Protein AF-A0A328KH92-F1 (afdb_monomer_lite)

Radius of gyration: 19.93 Å; chains: 1; bounding box: 42×19×62 Å

Structure (mmCIF, N/CA/C/O backbone):
data_AF-A0A328KH92-F1
#
_entry.id   AF-A0A328KH92-F1
#
loop_
_atom_site.group_PDB
_atom_site.id
_atom_site.type_symbol
_atom_site.label_atom_id
_atom_site.label_alt_id
_atom_site.label_comp_id
_atom_site.label_asym_id
_atom_site.label_entity_id
_atom_site.label_seq_id
_atom_site.pdbx_PDB_ins_code
_atom_site.Cartn_x
_atom_site.Cartn_y
_atom_site.Cartn_z
_atom_site.occupancy
_atom_site.B_iso_or_equiv
_atom_site.auth_seq_id
_atom_site.auth_comp_id
_atom_site.auth_asym_id
_atom_site.auth_atom_id
_atom_site.pdbx_PDB_model_num
ATOM 1 N N . GLN A 1 1 ? -2.865 2.900 3.488 1.00 88.75 1 GLN A N 1
ATOM 2 C CA . GLN A 1 1 ? -3.483 2.505 2.202 1.00 88.75 1 GLN A CA 1
ATOM 3 C C . GLN A 1 1 ? -3.221 3.526 1.103 1.00 88.75 1 GLN A C 1
ATOM 5 O O . GLN A 1 1 ? -2.782 3.114 0.042 1.00 88.75 1 GLN A O 1
ATOM 10 N N . ARG A 1 2 ? -3.442 4.835 1.334 1.00 90.88 2 ARG A N 1
ATOM 11 C CA . ARG A 1 2 ? -3.129 5.879 0.334 1.00 90.88 2 ARG A CA 1
ATOM 12 C C . ARG A 1 2 ? -1.686 5.830 -0.165 1.00 90.88 2 ARG A C 1
ATOM 14 O O . ARG A 1 2 ? -1.476 5.975 -1.352 1.00 90.88 2 ARG A O 1
ATOM 21 N N . GLU A 1 3 ? -0.731 5.577 0.724 1.00 89.50 3 GLU A N 1
ATOM 22 C CA . GLU A 1 3 ? 0.677 5.406 0.348 1.00 89.50 3 GLU A CA 1
ATOM 23 C C . GLU A 1 3 ? 0.876 4.260 -0.651 1.00 89.50 3 GLU A C 1
ATOM 25 O O . GLU A 1 3 ? 1.454 4.479 -1.703 1.00 89.50 3 GLU A O 1
ATOM 30 N N . ALA A 1 4 ? 0.319 3.073 -0.386 1.00 89.88 4 ALA A N 1
ATOM 31 C CA . ALA A 1 4 ? 0.386 1.948 -1.319 1.00 89.88 4 ALA A CA 1
ATOM 32 C C . ALA A 1 4 ? -0.281 2.267 -2.674 1.00 89.88 4 ALA A C 1
ATOM 34 O O . ALA A 1 4 ? 0.234 1.886 -3.717 1.00 89.88 4 ALA A O 1
ATOM 35 N N . GLN A 1 5 ? -1.394 3.013 -2.672 1.00 93.38 5 GLN A N 1
ATOM 36 C CA . GLN A 1 5 ? -2.054 3.478 -3.902 1.00 93.38 5 GLN A CA 1
ATOM 37 C C . GLN A 1 5 ? -1.206 4.494 -4.672 1.00 93.38 5 GLN A C 1
ATOM 39 O O . GLN A 1 5 ? -1.123 4.415 -5.892 1.00 93.38 5 GLN A O 1
ATOM 44 N N . GLN A 1 6 ? -0.585 5.441 -3.968 1.00 92.62 6 GLN A N 1
ATOM 45 C CA . GLN A 1 6 ? 0.304 6.425 -4.570 1.00 92.62 6 GLN A CA 1
ATOM 46 C C . GLN A 1 6 ? 1.536 5.737 -5.147 1.00 92.62 6 GLN A C 1
ATOM 48 O O . GLN A 1 6 ? 1.850 5.955 -6.306 1.00 92.62 6 GLN A O 1
ATOM 53 N N . LYS A 1 7 ? 2.161 4.831 -4.388 1.00 90.69 7 LYS A N 1
ATOM 54 C CA . LYS A 1 7 ? 3.307 4.063 -4.863 1.00 90.69 7 LYS A CA 1
ATOM 55 C C . LYS A 1 7 ? 2.949 3.247 -6.099 1.00 90.69 7 LYS A C 1
ATOM 57 O O . LYS A 1 7 ? 3.717 3.264 -7.044 1.00 90.69 7 LYS A O 1
ATOM 62 N N . LEU A 1 8 ? 1.781 2.598 -6.126 1.00 92.88 8 LEU A N 1
ATOM 63 C CA . LEU A 1 8 ? 1.290 1.899 -7.317 1.00 92.88 8 LEU A CA 1
ATOM 64 C C . LEU A 1 8 ? 1.143 2.844 -8.521 1.00 92.88 8 LEU A C 1
ATOM 66 O O . LEU A 1 8 ? 1.526 2.478 -9.626 1.00 92.88 8 LEU A O 1
ATOM 70 N N . ALA A 1 9 ? 0.594 4.043 -8.322 1.00 93.00 9 ALA A N 1
ATOM 71 C CA . ALA A 1 9 ? 0.457 5.029 -9.392 1.00 93.00 9 ALA A CA 1
ATOM 72 C C . ALA A 1 9 ? 1.820 5.534 -9.890 1.00 93.00 9 ALA A C 1
ATOM 74 O O . ALA A 1 9 ? 2.004 5.676 -11.094 1.00 93.00 9 ALA A O 1
ATOM 75 N N . ASP A 1 10 ? 2.767 5.758 -8.978 1.00 90.12 10 ASP A N 1
ATOM 76 C CA . ASP A 1 10 ? 4.119 6.205 -9.308 1.00 90.12 10 ASP A CA 1
ATOM 77 C C . ASP A 1 10 ? 4.847 5.146 -10.152 1.00 90.12 10 ASP A C 1
ATOM 79 O O . ASP A 1 10 ? 5.345 5.474 -11.222 1.00 90.12 10 ASP A O 1
ATOM 83 N N . VAL A 1 11 ? 4.833 3.874 -9.725 1.00 90.56 11 VAL A N 1
ATOM 84 C CA . VAL A 1 11 ? 5.552 2.775 -10.410 1.00 90.56 11 VAL A CA 1
ATOM 85 C C . VAL A 1 11 ? 4.881 2.291 -11.695 1.00 90.56 11 VAL A C 1
ATOM 87 O O . VAL A 1 11 ? 5.435 1.468 -12.398 1.00 90.56 11 VAL A O 1
ATOM 90 N N . THR A 1 12 ? 3.642 2.700 -11.974 1.00 90.00 12 THR A N 1
ATOM 91 C CA . THR A 1 12 ? 2.955 2.352 -13.234 1.00 90.00 12 THR A CA 1
ATOM 92 C C . THR A 1 12 ? 2.865 3.538 -14.191 1.00 90.00 12 THR A C 1
ATOM 94 O O . THR A 1 12 ? 2.340 3.396 -15.296 1.00 90.00 12 THR A O 1
ATOM 97 N N . GLY A 1 13 ? 3.343 4.716 -13.775 1.00 92.19 13 GLY A N 1
ATOM 98 C CA . GLY A 1 13 ? 3.161 5.971 -14.498 1.00 92.19 13 GLY A CA 1
ATOM 99 C C . GLY A 1 13 ? 4.032 6.105 -15.747 1.00 92.19 13 GLY A C 1
ATOM 100 O O . GLY A 1 13 ? 3.597 6.703 -16.730 1.00 92.19 13 GLY A O 1
ATOM 101 N N . ASP A 1 14 ? 5.234 5.541 -15.718 1.00 92.06 14 ASP A N 1
ATOM 102 C CA . ASP A 1 14 ? 6.193 5.487 -16.829 1.00 92.06 14 ASP A CA 1
ATOM 103 C C . ASP A 1 14 ? 6.065 4.215 -17.681 1.00 92.06 14 ASP A C 1
ATOM 105 O O . ASP A 1 14 ? 6.702 4.112 -18.726 1.00 92.06 14 ASP A O 1
ATOM 109 N N . GLN A 1 15 ? 5.179 3.298 -17.280 1.00 92.31 15 GLN A N 1
ATOM 110 C CA . GLN A 1 15 ? 4.944 2.002 -17.919 1.00 92.31 15 GLN A CA 1
ATOM 111 C C . GLN A 1 15 ? 6.140 1.039 -17.839 1.00 92.31 15 GLN A C 1
ATOM 113 O O . GLN A 1 15 ? 6.122 0.018 -18.529 1.00 92.31 15 GLN A O 1
ATOM 118 N N . LEU A 1 16 ? 7.129 1.326 -16.990 1.00 95.44 16 LEU A N 1
ATOM 119 C CA . LEU A 1 16 ? 8.273 0.467 -16.706 1.00 95.44 16 LEU A CA 1
ATOM 120 C C . LEU A 1 16 ? 8.244 0.114 -15.222 1.00 95.44 16 LEU A C 1
ATOM 122 O O . LEU A 1 16 ? 8.210 0.972 -14.354 1.00 95.44 16 LEU A O 1
ATOM 126 N N . VAL A 1 17 ? 8.196 -1.175 -14.928 1.00 96.56 17 VAL A N 1
ATOM 127 C CA . VAL A 1 17 ? 8.065 -1.699 -13.577 1.00 96.56 17 VAL A CA 1
ATOM 128 C C . VAL A 1 17 ? 9.260 -2.584 -13.315 1.00 96.56 17 VAL A C 1
ATOM 130 O O . VAL A 1 17 ? 9.333 -3.710 -13.820 1.00 96.56 17 VAL A O 1
ATOM 133 N N . THR A 1 18 ? 10.136 -2.102 -12.444 1.00 97.25 18 THR A N 1
ATOM 134 C CA . THR A 1 18 ? 11.288 -2.861 -11.962 1.00 97.25 18 THR A CA 1
ATOM 135 C C . THR A 1 18 ? 10.918 -3.816 -10.817 1.00 97.25 18 THR A C 1
ATOM 137 O O . THR A 1 18 ? 9.923 -3.611 -10.099 1.00 97.25 18 THR A O 1
ATOM 140 N N . PRO A 1 19 ? 11.716 -4.873 -10.560 1.00 97.25 19 PRO A N 1
ATOM 141 C CA . PRO A 1 19 ? 11.540 -5.720 -9.379 1.00 97.25 19 PRO A CA 1
ATOM 142 C C . PRO A 1 19 ? 11.574 -4.913 -8.074 1.00 97.25 19 PRO A C 1
ATOM 144 O O . PRO A 1 19 ? 10.776 -5.158 -7.163 1.00 97.25 19 PRO A O 1
ATOM 147 N N . SER A 1 20 ? 12.473 -3.929 -8.012 1.00 95.81 20 SER A N 1
ATOM 148 C CA . SER A 1 20 ? 12.666 -3.027 -6.877 1.00 95.81 20 SER A CA 1
ATOM 149 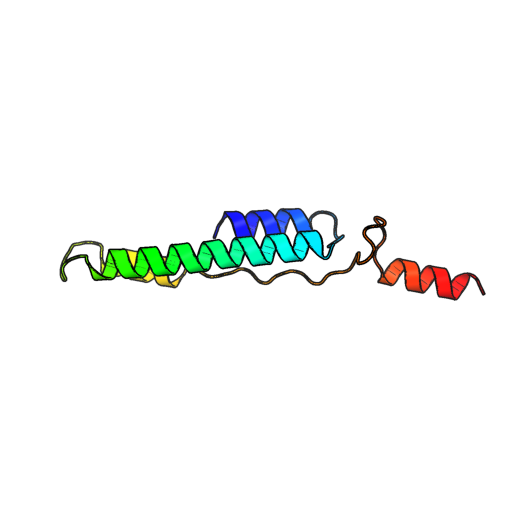C C . SER A 1 20 ? 11.409 -2.194 -6.592 1.00 95.81 20 SER A C 1
ATOM 151 O O . SER A 1 20 ? 10.982 -2.045 -5.442 1.00 95.81 20 SER A O 1
ATOM 153 N N . GLU A 1 21 ? 10.756 -1.693 -7.637 1.00 96.56 21 GLU A N 1
ATOM 154 C CA . GLU A 1 21 ? 9.512 -0.932 -7.532 1.00 96.56 21 GLU A CA 1
ATOM 155 C C . GLU A 1 21 ? 8.321 -1.782 -7.112 1.00 96.56 21 GLU A C 1
ATOM 157 O O . GLU A 1 21 ? 7.560 -1.377 -6.223 1.00 96.56 21 GLU A O 1
ATOM 162 N N . ARG A 1 22 ? 8.190 -2.989 -7.673 1.00 95.94 22 ARG A N 1
ATOM 163 C CA . ARG A 1 22 ? 7.171 -3.947 -7.229 1.00 95.94 22 ARG A CA 1
ATOM 164 C C . ARG A 1 22 ? 7.337 -4.269 -5.746 1.00 95.94 22 ARG A C 1
ATOM 166 O O . ARG A 1 22 ? 6.357 -4.241 -4.999 1.00 95.94 22 ARG A O 1
ATOM 173 N N . GLN A 1 23 ? 8.569 -4.524 -5.304 1.00 96.81 23 GLN A N 1
ATOM 174 C CA . GLN A 1 23 ? 8.868 -4.806 -3.901 1.00 96.81 23 GLN A CA 1
ATOM 175 C C . GLN A 1 23 ? 8.484 -3.630 -2.992 1.00 96.81 23 GLN A C 1
ATOM 177 O O . GLN A 1 23 ? 7.960 -3.836 -1.898 1.00 96.81 23 GLN A O 1
ATOM 182 N N . ALA A 1 24 ? 8.682 -2.390 -3.437 1.00 96.00 24 ALA A N 1
ATOM 183 C CA . ALA A 1 24 ? 8.268 -1.224 -2.666 1.00 96.00 24 ALA A CA 1
ATOM 184 C C . ALA A 1 24 ? 6.735 -1.130 -2.503 1.00 96.00 24 ALA A C 1
ATOM 186 O O . ALA A 1 24 ? 6.258 -0.732 -1.438 1.00 96.00 24 ALA A O 1
ATOM 187 N N . VAL A 1 25 ? 5.949 -1.535 -3.512 1.00 97.12 25 VAL A N 1
ATOM 188 C CA . VAL A 1 25 ? 4.481 -1.659 -3.387 1.00 97.12 25 VAL A CA 1
ATOM 189 C C . VAL A 1 25 ? 4.100 -2.779 -2.411 1.00 97.12 25 VAL A C 1
ATOM 191 O O . VAL A 1 25 ? 3.195 -2.601 -1.591 1.00 97.12 25 VAL A O 1
ATOM 194 N N . GLU A 1 26 ? 4.795 -3.919 -2.453 1.00 97.12 26 GLU A N 1
ATOM 195 C CA . GLU A 1 26 ? 4.590 -5.030 -1.512 1.00 97.12 26 GLU A CA 1
ATOM 196 C C . GLU A 1 26 ? 4.871 -4.613 -0.058 1.00 97.12 26 GLU A C 1
ATOM 198 O O . GLU A 1 26 ? 4.062 -4.893 0.831 1.00 97.12 26 GLU A O 1
ATOM 203 N N . GLU A 1 27 ? 5.955 -3.878 0.194 1.00 96.94 27 GLU A N 1
ATOM 204 C CA . GLU A 1 27 ? 6.279 -3.386 1.537 1.00 96.94 27 GLU A CA 1
ATOM 205 C C . GLU A 1 27 ? 5.260 -2.343 2.018 1.00 96.94 27 GLU A C 1
ATOM 207 O O . GLU A 1 27 ? 4.824 -2.376 3.171 1.00 96.94 27 GLU A O 1
ATOM 212 N N . ALA A 1 28 ? 4.800 -1.448 1.137 1.00 96.94 28 ALA A N 1
ATOM 213 C CA . ALA A 1 28 ? 3.722 -0.520 1.472 1.00 96.94 28 ALA A CA 1
ATOM 214 C C . ALA A 1 28 ? 2.430 -1.272 1.838 1.00 96.94 28 ALA A C 1
ATOM 216 O O . ALA A 1 28 ? 1.752 -0.915 2.800 1.00 96.94 28 ALA A O 1
ATOM 217 N N . ASN A 1 29 ? 2.093 -2.350 1.126 1.00 97.12 29 ASN A N 1
ATOM 218 C CA . ASN A 1 29 ? 0.950 -3.201 1.464 1.00 97.12 29 ASN A CA 1
ATOM 219 C C . ASN A 1 29 ? 1.093 -3.878 2.829 1.00 97.12 29 ASN A C 1
ATOM 221 O O . ASN A 1 29 ? 0.117 -3.941 3.581 1.00 97.12 29 ASN A O 1
ATOM 225 N N . LYS A 1 30 ? 2.294 -4.353 3.164 1.00 97.12 30 LYS A N 1
ATOM 226 C CA . LYS A 1 30 ? 2.585 -4.944 4.470 1.00 97.12 30 LYS A CA 1
ATOM 227 C C . LYS A 1 30 ? 2.370 -3.934 5.598 1.00 97.12 30 LYS A C 1
ATOM 229 O O . LYS A 1 30 ? 1.632 -4.228 6.533 1.00 97.12 30 LYS A O 1
ATOM 234 N N . GLN A 1 31 ? 2.887 -2.714 5.456 1.00 96.44 31 GLN A N 1
ATOM 235 C CA . GLN A 1 31 ? 2.652 -1.635 6.424 1.00 96.44 31 GLN A CA 1
ATOM 236 C C . GLN A 1 31 ? 1.158 -1.309 6.582 1.00 96.44 31 GLN A C 1
ATOM 238 O O . GLN A 1 31 ? 0.679 -1.031 7.682 1.00 96.44 31 GLN A O 1
ATOM 243 N N . VAL A 1 32 ? 0.380 -1.371 5.494 1.00 96.88 32 VAL A N 1
ATOM 244 C CA . VAL A 1 32 ? -1.079 -1.187 5.551 1.00 96.88 32 VAL A CA 1
ATOM 245 C C . VAL A 1 32 ? -1.769 -2.307 6.323 1.00 96.88 32 VAL A C 1
ATOM 247 O O . VAL A 1 32 ? -2.700 -2.020 7.076 1.00 96.88 32 VAL A O 1
ATOM 250 N N . ALA A 1 33 ? -1.329 -3.552 6.150 1.00 96.56 33 ALA A N 1
ATOM 251 C CA . ALA A 1 33 ? -1.856 -4.691 6.890 1.00 96.56 33 ALA A CA 1
ATOM 252 C C . ALA A 1 33 ? -1.533 -4.589 8.390 1.00 96.56 33 ALA A C 1
ATOM 254 O O . ALA A 1 33 ? -2.440 -4.712 9.210 1.00 96.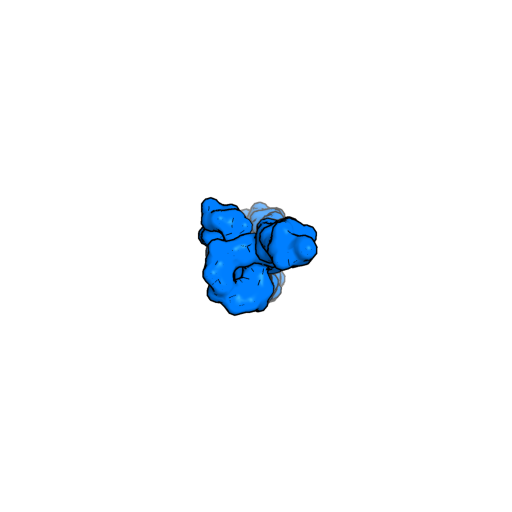56 33 ALA A O 1
ATOM 255 N N . GLU A 1 34 ? -0.289 -4.265 8.745 1.00 97.12 34 GLU A N 1
ATOM 256 C CA . GLU A 1 34 ? 0.139 -4.071 10.139 1.00 97.12 34 GLU A CA 1
ATOM 257 C C . GLU A 1 34 ? -0.635 -2.928 10.817 1.00 97.12 34 GLU A C 1
ATOM 259 O O . GLU A 1 34 ? -1.148 -3.071 11.929 1.00 97.12 34 GLU A O 1
ATOM 264 N N . ALA A 1 35 ? -0.800 -1.795 10.126 1.00 96.50 35 ALA A N 1
ATOM 265 C CA . ALA A 1 35 ? -1.588 -0.675 10.637 1.00 96.50 35 ALA A CA 1
ATOM 266 C C . ALA A 1 35 ? -3.072 -1.036 10.815 1.00 96.50 35 ALA A C 1
ATOM 268 O O . ALA A 1 35 ? -3.718 -0.550 11.748 1.00 96.50 35 ALA A O 1
ATOM 269 N N . LYS A 1 36 ? -3.622 -1.884 9.935 1.00 96.50 36 LYS A N 1
ATOM 270 C CA . LYS A 1 36 ? -4.992 -2.387 10.057 1.00 96.50 36 LYS A CA 1
ATOM 271 C C . LYS A 1 36 ? -5.142 -3.272 11.292 1.00 96.50 36 LYS A C 1
ATOM 273 O O . LYS A 1 36 ? -6.044 -3.019 12.080 1.00 96.50 36 LYS A O 1
ATOM 278 N N . GLU A 1 37 ? -4.247 -4.234 11.499 1.00 97.56 37 GLU A N 1
ATOM 279 C CA . GLU A 1 37 ? -4.263 -5.123 12.670 1.00 97.56 37 GLU A CA 1
ATOM 280 C C . GLU A 1 37 ? -4.154 -4.334 13.989 1.00 97.56 37 GLU A C 1
ATOM 282 O O . GLU A 1 37 ? -4.909 -4.560 14.942 1.00 97.56 37 GLU A O 1
ATOM 287 N N . ALA A 1 38 ? -3.265 -3.337 14.032 1.00 97.50 38 ALA A N 1
ATOM 288 C CA . ALA A 1 38 ? -3.138 -2.445 15.181 1.00 97.50 38 ALA A CA 1
ATOM 289 C C . ALA A 1 38 ? -4.434 -1.656 15.442 1.00 97.50 38 ALA A C 1
ATOM 291 O O . ALA A 1 38 ? -4.865 -1.518 16.591 1.00 97.50 38 ALA A O 1
ATOM 292 N N . ALA A 1 39 ? -5.086 -1.164 14.385 1.00 97.25 39 ALA A N 1
ATOM 293 C CA . ALA A 1 39 ? -6.362 -0.466 14.494 1.00 97.25 39 ALA A CA 1
ATOM 294 C C . ALA A 1 39 ? -7.511 -1.399 14.914 1.00 97.25 39 ALA A C 1
ATOM 296 O O . ALA A 1 39 ? -8.361 -0.980 15.698 1.00 97.25 39 ALA A O 1
ATOM 297 N N . GLU A 1 40 ? -7.530 -2.654 14.457 1.00 97.31 40 GLU A N 1
ATOM 298 C CA . GLU A 1 40 ? -8.514 -3.665 14.870 1.00 97.31 40 GLU A CA 1
ATOM 299 C C . GLU A 1 40 ? -8.371 -3.965 16.365 1.00 97.31 40 GLU A C 1
ATOM 301 O O . GLU A 1 40 ? -9.358 -3.943 17.102 1.00 97.31 40 GLU A O 1
ATOM 306 N N . THR A 1 41 ? -7.133 -4.127 16.836 1.00 97.75 41 THR A N 1
ATOM 307 C CA . THR A 1 41 ? -6.816 -4.310 18.259 1.00 97.75 41 THR A CA 1
ATOM 308 C C . THR A 1 41 ? -7.247 -3.100 19.091 1.00 97.75 41 THR A C 1
ATOM 310 O O . THR A 1 41 ? -7.867 -3.247 20.146 1.00 97.75 41 THR A O 1
ATOM 313 N N . ALA A 1 42 ? -6.960 -1.882 18.623 1.00 97.31 42 ALA A N 1
ATOM 314 C CA . ALA A 1 42 ? -7.385 -0.662 19.304 1.00 97.31 42 ALA A CA 1
ATOM 315 C C . ALA A 1 42 ? -8.918 -0.546 19.364 1.00 97.31 42 ALA A C 1
ATOM 317 O O . ALA A 1 42 ? -9.466 -0.207 20.412 1.00 97.31 42 ALA A O 1
ATOM 318 N N . LEU A 1 43 ? -9.613 -0.876 18.271 1.00 96.75 43 LEU A N 1
ATOM 319 C CA . LEU A 1 43 ? -11.071 -0.819 18.185 1.00 96.75 43 LEU A CA 1
ATOM 320 C C . LEU A 1 43 ? -11.751 -1.884 19.058 1.00 96.75 43 LEU A C 1
ATOM 322 O O . LEU A 1 43 ? -12.806 -1.616 19.636 1.00 96.75 43 LEU A O 1
ATOM 326 N N . ALA A 1 44 ? -11.138 -3.060 19.205 1.00 95.69 44 ALA A N 1
ATOM 327 C CA . ALA A 1 44 ? -11.610 -4.115 20.101 1.00 95.69 44 ALA A CA 1
ATOM 328 C C . ALA A 1 44 ? -11.598 -3.682 21.579 1.00 95.69 44 ALA A C 1
ATOM 330 O O . ALA A 1 44 ? -12.461 -4.101 22.346 1.00 95.69 44 ALA A O 1
ATOM 331 N N . ASN A 1 45 ? -10.676 -2.794 21.964 1.00 97.06 45 ASN A N 1
ATOM 332 C CA . ASN A 1 45 ? -10.598 -2.239 23.319 1.00 97.06 45 ASN A CA 1
ATOM 333 C C . ASN A 1 45 ? -11.607 -1.105 23.587 1.00 97.06 45 ASN A C 1
ATOM 335 O O . ASN A 1 45 ? -11.731 -0.648 24.725 1.00 97.06 45 ASN A O 1
ATOM 339 N N . VAL A 1 46 ? -12.336 -0.633 22.570 1.00 96.69 46 VAL A N 1
ATOM 340 C CA . VAL A 1 46 ? -13.390 0.378 22.744 1.00 96.69 46 VAL A CA 1
ATOM 341 C C . VAL A 1 46 ? 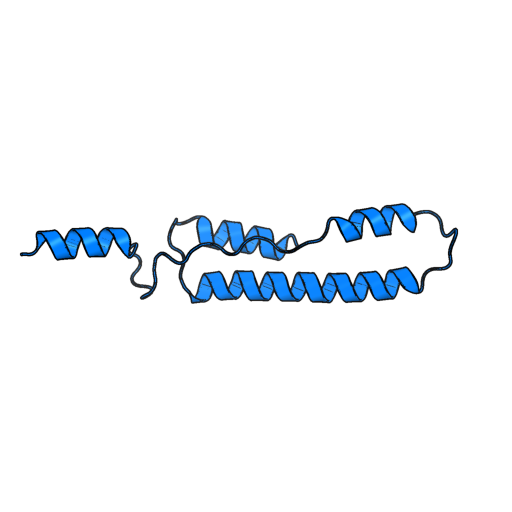-14.643 -0.291 23.328 1.00 96.69 46 VAL A C 1
ATOM 343 O O . VAL A 1 46 ? -15.090 -1.291 22.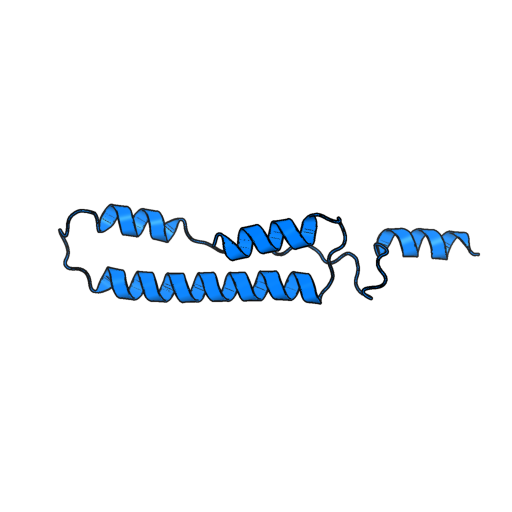767 1.00 96.69 46 VAL A O 1
ATOM 346 N N . PRO A 1 47 ? -15.272 0.243 24.394 1.00 97.31 47 PRO A N 1
ATOM 347 C CA . PRO A 1 47 ? -16.505 -0.319 24.945 1.00 97.31 47 PRO A CA 1
ATOM 348 C C . PRO A 1 47 ? -17.636 -0.408 23.916 1.00 97.31 47 PRO A C 1
ATOM 350 O O . PRO A 1 47 ? -17.820 0.488 23.085 1.00 97.31 47 PRO A O 1
ATOM 353 N N . ASP A 1 48 ? -18.421 -1.477 23.990 1.00 94.00 48 ASP A N 1
ATOM 354 C CA . ASP A 1 48 ? -19.620 -1.630 23.167 1.00 94.00 48 ASP A CA 1
ATOM 355 C C . ASP A 1 48 ? -20.650 -0.532 23.461 1.00 94.00 48 ASP A C 1
ATOM 357 O O . ASP A 1 48 ? -20.762 -0.034 24.580 1.00 94.00 48 ASP A O 1
ATOM 361 N N . GLY A 1 49 ? -21.380 -0.114 22.424 1.00 93.12 49 GLY A N 1
ATOM 362 C CA . GLY A 1 49 ? -22.310 1.017 22.501 1.00 93.12 49 GLY A CA 1
ATOM 363 C C . GLY A 1 49 ? -21.648 2.399 22.439 1.00 93.12 49 GLY A C 1
ATOM 364 O O . GLY A 1 49 ? -22.359 3.403 22.446 1.00 93.12 49 GLY A O 1
ATOM 365 N N . THR A 1 50 ? -20.313 2.479 22.327 1.00 97.44 50 THR A N 1
ATOM 366 C CA . THR A 1 50 ? -19.622 3.745 22.038 1.00 97.44 50 THR A CA 1
ATOM 367 C C . THR A 1 50 ? -20.092 4.290 20.682 1.00 97.44 50 THR A C 1
ATOM 369 O O . THR A 1 50 ? -19.925 3.600 19.667 1.00 97.44 50 THR A O 1
ATOM 372 N N . PRO A 1 51 ? -20.656 5.514 20.618 1.00 97.62 51 PRO A N 1
ATOM 373 C CA . PRO A 1 51 ? -21.103 6.098 19.358 1.00 97.62 51 PRO A CA 1
ATOM 374 C C . PRO A 1 51 ? -19.980 6.131 18.316 1.00 97.62 51 PRO A C 1
ATOM 376 O O . PRO A 1 51 ? -18.862 6.548 18.611 1.00 97.62 51 PRO A O 1
ATOM 379 N N . GLY A 1 52 ? -20.275 5.676 17.097 1.00 96.25 52 GLY A N 1
ATOM 380 C CA . GLY A 1 52 ? -19.317 5.650 15.987 1.00 96.25 52 GLY A CA 1
ATOM 381 C C . GLY A 1 52 ? -18.382 4.434 15.945 1.00 96.25 52 GLY A C 1
ATOM 382 O O . GLY A 1 52 ? -17.686 4.266 14.947 1.00 96.25 52 GLY A O 1
ATOM 383 N N . LYS A 1 53 ? -18.383 3.540 16.950 1.00 96.25 53 LYS A N 1
ATOM 384 C CA . LYS A 1 53 ? -17.563 2.307 16.927 1.00 96.25 53 LYS A CA 1
ATOM 385 C C . LYS A 1 53 ? -17.868 1.433 15.703 1.00 96.25 53 LYS A C 1
ATOM 387 O O . LYS A 1 53 ? -16.948 0.982 15.029 1.00 96.25 53 LYS A O 1
ATOM 392 N N . GLU A 1 54 ? -19.147 1.232 15.390 1.00 95.88 54 GLU A N 1
ATOM 393 C CA . GLU A 1 54 ? -19.584 0.434 14.233 1.00 95.88 54 GLU A CA 1
ATOM 394 C C . GLU A 1 54 ? -19.204 1.086 12.896 1.00 95.88 54 GLU A C 1
ATOM 396 O O . GLU A 1 54 ? -18.743 0.407 11.980 1.00 95.88 54 GLU A O 1
ATOM 401 N N . GLU A 1 55 ? -19.326 2.412 12.793 1.00 96.88 55 GLU A N 1
ATOM 402 C CA . GLU A 1 55 ? -18.905 3.155 11.602 1.00 96.88 55 GLU A CA 1
ATOM 403 C C . GLU A 1 55 ? -17.391 3.021 11.379 1.00 96.88 55 GLU A C 1
ATOM 405 O O . GLU A 1 55 ? -16.937 2.757 10.262 1.00 96.88 55 GLU A O 1
ATOM 410 N N . LEU A 1 56 ? -16.598 3.151 12.448 1.00 96.94 56 LEU A N 1
ATOM 411 C CA . LEU A 1 56 ? -15.150 2.955 12.401 1.00 96.94 56 LEU A CA 1
ATOM 412 C C . LEU A 1 56 ? -14.784 1.521 12.008 1.00 96.94 56 LEU A C 1
ATOM 414 O O . LEU A 1 56 ? -13.889 1.346 11.182 1.00 96.94 56 LEU A O 1
ATOM 418 N N . ALA A 1 57 ? -15.500 0.515 12.520 1.00 96.12 57 ALA A N 1
ATOM 419 C CA . ALA A 1 57 ? -15.317 -0.881 12.122 1.00 96.12 57 ALA A CA 1
ATOM 420 C C . ALA A 1 57 ? -15.568 -1.073 10.619 1.00 96.12 57 ALA A C 1
ATOM 422 O O . ALA A 1 57 ? -14.751 -1.678 9.925 1.00 96.12 57 ALA A O 1
ATOM 423 N N . GLY A 1 58 ? -16.651 -0.495 10.091 1.00 97.00 58 GLY A N 1
ATOM 424 C CA . GLY A 1 58 ? -16.961 -0.545 8.661 1.00 97.00 58 GLY A CA 1
ATOM 425 C C . GLY A 1 58 ? -15.899 0.142 7.798 1.00 97.00 58 GLY A C 1
ATOM 426 O O . GLY A 1 58 ? -15.490 -0.384 6.764 1.00 97.00 58 GLY A O 1
ATOM 427 N N . ARG A 1 59 ? -15.387 1.299 8.232 1.00 96.44 59 ARG A N 1
ATOM 428 C CA . ARG A 1 59 ? -14.287 1.992 7.539 1.00 96.44 59 ARG A CA 1
ATOM 429 C C . ARG A 1 59 ? -13.002 1.170 7.547 1.00 96.44 59 ARG A C 1
ATOM 431 O O . ARG A 1 59 ? -12.331 1.106 6.521 1.00 96.44 59 ARG A O 1
ATOM 438 N N . LEU A 1 60 ? -12.681 0.536 8.672 1.00 96.62 60 LEU A N 1
ATOM 439 C CA . LEU A 1 60 ? -11.499 -0.309 8.818 1.00 96.62 60 LEU A CA 1
ATOM 440 C C . LEU A 1 60 ? -11.589 -1.583 7.967 1.00 96.62 60 LEU A C 1
ATOM 442 O O . LEU A 1 60 ? -10.595 -1.991 7.369 1.00 96.62 60 LEU A O 1
ATOM 446 N N . ALA A 1 61 ? -12.786 -2.156 7.821 1.00 95.19 61 ALA A N 1
ATOM 447 C CA . ALA A 1 61 ? -13.025 -3.305 6.950 1.00 95.19 61 ALA A CA 1
ATOM 448 C C . ALA A 1 61 ? -12.701 -3.010 5.472 1.00 95.19 61 ALA A C 1
ATOM 450 O O . ALA A 1 61 ? -12.200 -3.888 4.773 1.00 95.19 61 ALA A O 1
ATOM 451 N N . ASN A 1 62 ? -12.906 -1.766 5.021 1.00 95.06 62 ASN A N 1
ATOM 452 C CA . ASN A 1 62 ? -12.588 -1.317 3.659 1.00 95.06 62 ASN A CA 1
ATOM 453 C C . ASN A 1 62 ? -11.094 -1.018 3.431 1.00 95.06 62 ASN A C 1
ATOM 455 O O . ASN A 1 62 ? -10.682 -0.751 2.299 1.00 95.06 62 ASN A O 1
ATOM 459 N N . VAL A 1 63 ? -10.269 -1.046 4.483 1.00 94.81 63 VAL A N 1
ATOM 460 C CA . VAL A 1 63 ? -8.816 -0.916 4.350 1.00 94.81 63 VAL A CA 1
ATOM 461 C C . VAL A 1 63 ? -8.243 -2.254 3.896 1.00 94.81 63 VAL A C 1
ATOM 463 O O . VAL A 1 63 ? -8.437 -3.287 4.542 1.00 94.81 63 VAL A O 1
ATOM 466 N N . GLY A 1 64 ? -7.508 -2.229 2.788 1.00 91.06 64 GLY A N 1
ATOM 467 C CA . GLY A 1 64 ? -6.873 -3.410 2.217 1.00 91.06 64 GLY A CA 1
ATOM 468 C C . GLY A 1 64 ? -5.672 -3.060 1.339 1.00 91.06 64 GLY A C 1
ATOM 469 O O . GLY A 1 64 ? -5.463 -1.881 1.027 1.00 91.06 64 GLY A O 1
ATOM 470 N N . PRO A 1 65 ? -4.873 -4.071 0.968 1.00 93.81 65 PRO A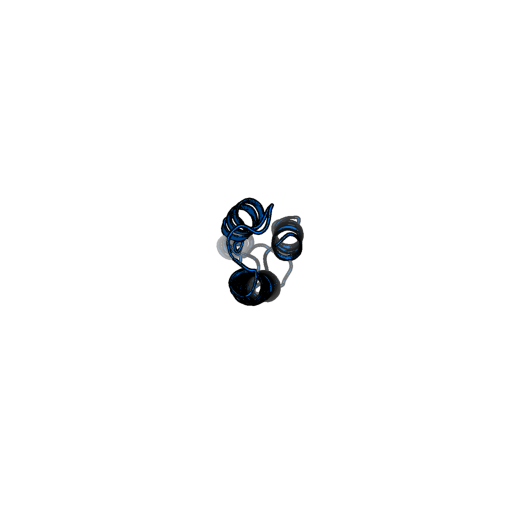 N 1
ATOM 471 C CA . PRO A 1 65 ? -3.731 -3.895 0.082 1.00 93.81 65 PRO A CA 1
ATOM 472 C C . PRO A 1 65 ? -4.177 -3.517 -1.337 1.00 93.81 65 PRO A C 1
ATOM 474 O O . PRO A 1 65 ? -5.337 -3.697 -1.713 1.00 93.81 65 PRO A O 1
ATOM 477 N N . VAL A 1 66 ? -3.240 -3.003 -2.127 1.00 95.00 66 VAL A N 1
ATOM 478 C CA . VAL A 1 66 ? -3.376 -2.856 -3.582 1.00 95.00 66 VAL A CA 1
ATOM 479 C C . VAL A 1 66 ? -2.715 -4.033 -4.293 1.00 95.00 66 VAL A C 1
ATOM 481 O O . VAL A 1 66 ? -1.824 -4.672 -3.737 1.00 95.00 66 VAL A O 1
ATOM 484 N N . THR A 1 67 ? -3.121 -4.327 -5.523 1.00 95.62 67 THR A N 1
ATOM 485 C CA . THR A 1 67 ? -2.470 -5.369 -6.324 1.00 95.62 67 THR A CA 1
ATOM 486 C C . THR A 1 67 ? -1.102 -4.872 -6.800 1.00 95.62 67 THR A C 1
ATOM 488 O O . THR A 1 67 ? -1.059 -3.822 -7.443 1.00 95.62 67 THR A O 1
ATOM 491 N N . PRO A 1 68 ? 0.007 -5.574 -6.495 1.00 93.75 68 PRO A N 1
ATOM 492 C CA . PRO A 1 68 ? 1.311 -5.239 -7.058 1.00 93.75 68 PRO A CA 1
ATOM 493 C C . PRO A 1 68 ? 1.290 -5.355 -8.591 1.00 93.75 68 PRO A C 1
ATOM 495 O O . PRO A 1 68 ? 0.639 -6.268 -9.107 1.00 93.75 68 PRO A O 1
ATOM 498 N N . PRO A 1 69 ? 1.977 -4.461 -9.318 1.00 93.88 69 PRO A N 1
ATOM 499 C CA . PRO A 1 69 ? 2.055 -4.530 -10.773 1.00 93.88 69 PRO A CA 1
ATOM 500 C C . PRO A 1 69 ? 2.917 -5.714 -11.239 1.00 93.88 69 PRO A C 1
ATOM 502 O O . PRO A 1 69 ? 3.733 -6.252 -10.484 1.00 93.88 69 PRO A O 1
ATOM 505 N N . GLU A 1 70 ? 2.739 -6.115 -12.496 1.00 95.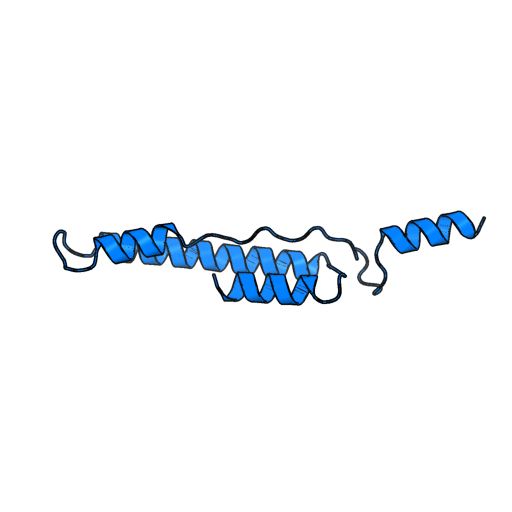25 70 GLU A N 1
ATOM 506 C CA . GLU A 1 70 ? 3.645 -7.058 -13.155 1.00 95.25 70 GLU A CA 1
ATOM 507 C C . GLU A 1 70 ? 4.956 -6.351 -13.515 1.00 95.25 70 GLU A C 1
ATOM 509 O O . GLU A 1 70 ? 4.939 -5.202 -13.940 1.00 95.25 70 GLU A O 1
ATOM 514 N N . VAL A 1 71 ? 6.083 -7.038 -13.322 1.00 96.38 71 VAL A N 1
ATOM 515 C CA . VAL A 1 71 ? 7.420 -6.524 -13.662 1.00 96.38 71 VAL A CA 1
ATOM 516 C C . VAL A 1 71 ? 7.649 -6.721 -15.152 1.00 96.38 71 VAL A C 1
ATOM 518 O O . VAL A 1 71 ? 7.551 -7.861 -15.623 1.00 96.38 71 VAL A O 1
ATOM 521 N N . ASN A 1 72 ? 7.975 -5.636 -15.848 1.00 95.56 72 ASN A N 1
ATOM 522 C CA . ASN A 1 72 ? 8.242 -5.610 -17.285 1.00 95.56 72 ASN A CA 1
ATOM 523 C C . ASN A 1 72 ? 9.562 -4.915 -17.665 1.00 95.56 72 ASN A C 1
ATOM 525 O O . ASN A 1 72 ? 9.830 -4.825 -18.854 1.00 95.56 72 ASN A O 1
ATOM 529 N N . ASP A 1 73 ? 10.353 -4.449 -16.697 1.00 96.25 73 ASP A N 1
ATOM 530 C CA . ASP A 1 73 ? 11.736 -3.978 -16.871 1.00 96.25 73 ASP A CA 1
ATOM 531 C C . ASP A 1 73 ? 12.594 -4.698 -15.818 1.00 96.25 73 ASP A C 1
ATOM 533 O O . ASP A 1 73 ? 12.725 -4.255 -14.673 1.00 96.25 73 ASP A O 1
ATOM 537 N N . ARG A 1 74 ? 13.033 -5.925 -16.119 1.00 95.88 74 ARG A N 1
ATOM 538 C CA . ARG A 1 74 ? 13.639 -6.806 -15.101 1.00 95.88 74 ARG A CA 1
ATOM 539 C C . ARG A 1 74 ? 15.092 -6.497 -14.815 1.00 95.88 74 ARG A C 1
ATOM 541 O O . ARG A 1 74 ? 15.543 -6.786 -13.703 1.00 95.88 74 ARG A O 1
ATOM 548 N N . ASP A 1 75 ? 15.822 -6.039 -15.817 1.00 94.25 75 ASP A N 1
ATOM 549 C CA . ASP A 1 75 ? 17.237 -5.706 -15.713 1.00 94.25 75 ASP A CA 1
ATOM 550 C C . ASP A 1 75 ? 17.485 -4.214 -15.466 1.00 94.25 75 ASP A C 1
ATOM 552 O O . ASP A 1 75 ? 18.639 -3.825 -15.262 1.00 94.25 75 ASP A O 1
ATOM 556 N N . GLU A 1 76 ? 16.407 -3.435 -15.326 1.00 94.94 76 GLU A N 1
ATOM 557 C CA . GLU A 1 76 ? 16.420 -2.023 -14.946 1.00 94.94 76 GLU A CA 1
ATOM 558 C C . GLU A 1 76 ? 17.180 -1.173 -15.981 1.00 94.94 76 GLU A C 1
ATOM 560 O O . GLU A 1 76 ? 17.887 -0.218 -15.634 1.00 94.94 76 GLU A O 1
ATOM 565 N N . ASP A 1 77 ? 17.074 -1.548 -17.260 1.00 93.56 77 ASP A N 1
ATOM 566 C CA . ASP A 1 77 ? 17.777 -0.904 -18.371 1.00 93.56 77 ASP A CA 1
ATOM 567 C C . ASP A 1 77 ? 16.978 0.257 -19.000 1.00 93.56 77 ASP A C 1
ATOM 569 O O . ASP A 1 77 ? 17.519 1.045 -19.788 1.00 93.56 77 ASP A O 1
ATOM 573 N N . GLY A 1 78 ? 15.719 0.427 -18.579 1.00 93.81 78 GLY A N 1
ATOM 574 C CA . GLY A 1 78 ? 14.811 1.464 -19.059 1.00 93.81 78 GLY A CA 1
ATOM 575 C C . GLY A 1 78 ? 14.075 1.104 -20.354 1.00 93.81 78 GLY A C 1
ATOM 576 O O . GLY A 1 78 ? 13.453 1.982 -20.961 1.00 93.81 78 GLY A O 1
ATOM 577 N N . THR A 1 79 ? 14.142 -0.155 -20.781 1.00 93.44 79 THR A N 1
ATOM 578 C CA . THR A 1 79 ? 13.407 -0.739 -21.902 1.00 93.44 79 THR A CA 1
ATOM 579 C C . THR A 1 79 ? 12.495 -1.840 -21.372 1.00 93.44 79 THR A C 1
ATOM 581 O O . THR A 1 79 ? 12.841 -2.582 -20.463 1.00 93.44 79 THR A O 1
ATOM 584 N N . ALA A 1 80 ? 11.294 -1.971 -21.934 1.00 94.62 80 ALA A N 1
ATOM 585 C CA . ALA A 1 80 ? 10.442 -3.089 -21.554 1.00 94.62 80 ALA A CA 1
ATOM 586 C C . ALA A 1 80 ? 11.008 -4.411 -22.109 1.00 94.62 80 ALA A C 1
ATOM 588 O O . ALA A 1 80 ? 11.282 -4.496 -23.310 1.00 94.62 80 ALA A O 1
ATOM 589 N N . ASP A 1 81 ? 11.054 -5.462 -21.283 1.00 92.62 81 ASP A N 1
ATOM 590 C CA . ASP A 1 81 ? 11.562 -6.801 -21.629 1.00 92.62 81 ASP A CA 1
ATOM 591 C C . ASP A 1 81 ? 10.964 -7.315 -22.967 1.00 92.62 81 ASP A C 1
ATOM 593 O O . ASP A 1 81 ? 11.632 -7.933 -23.802 1.00 92.62 81 ASP A O 1
ATOM 597 N N . ASP A 1 82 ? 9.669 -7.058 -23.202 1.00 90.75 82 ASP A N 1
ATOM 598 C CA . ASP A 1 82 ? 8.954 -7.473 -24.419 1.00 90.75 82 ASP A CA 1
ATOM 599 C C . ASP A 1 82 ? 9.450 -6.741 -25.685 1.00 90.75 82 ASP A C 1
ATOM 601 O O . ASP A 1 82 ? 9.474 -7.314 -26.784 1.00 90.75 82 ASP A O 1
ATOM 605 N N . GLU A 1 83 ? 9.857 -5.475 -25.555 1.00 89.62 83 GLU A N 1
ATOM 606 C CA . GLU A 1 83 ? 10.413 -4.681 -26.656 1.00 89.62 83 GLU A CA 1
ATOM 607 C C . GLU A 1 83 ? 11.837 -5.131 -27.012 1.00 89.62 83 GLU A C 1
ATOM 609 O O . GLU A 1 83 ? 12.199 -5.211 -28.196 1.00 89.62 83 GLU A O 1
ATOM 614 N N . GLU A 1 84 ? 12.630 -5.508 -26.013 1.00 89.00 84 GLU A N 1
ATOM 615 C CA . GLU A 1 84 ? 13.971 -6.051 -26.213 1.00 89.00 84 GLU A CA 1
ATOM 616 C C . GLU A 1 84 ? 13.946 -7.414 -26.906 1.00 89.00 84 GLU A C 1
ATOM 618 O O . GLU A 1 84 ? 14.693 -7.644 -27.865 1.00 89.00 84 GLU A O 1
ATOM 623 N N . LEU A 1 85 ? 13.033 -8.304 -26.498 1.00 84.06 85 LEU A N 1
ATOM 624 C CA . LEU A 1 85 ? 12.838 -9.607 -27.141 1.00 84.06 85 LEU A CA 1
ATOM 625 C C . LEU A 1 85 ? 12.524 -9.460 -28.638 1.00 84.06 85 LEU A C 1
ATOM 627 O O . LEU A 1 85 ? 13.052 -10.211 -29.465 1.00 84.06 85 LEU A O 1
ATOM 631 N N . SER A 1 86 ? 11.713 -8.466 -29.005 1.00 76.56 86 SER A N 1
ATOM 632 C CA . SER A 1 86 ? 11.394 -8.142 -30.403 1.00 76.56 86 SER A CA 1
ATOM 633 C C . SER A 1 86 ? 12.618 -7.638 -31.180 1.00 76.56 86 SER A C 1
ATOM 635 O O . SER A 1 86 ? 12.821 -7.986 -32.349 1.00 76.56 86 SER A O 1
ATOM 637 N N . THR A 1 87 ? 13.473 -6.849 -30.530 1.00 71.50 87 THR A N 1
ATOM 638 C CA . THR A 1 87 ? 14.701 -6.314 -31.132 1.00 71.50 87 THR A CA 1
ATOM 639 C C . THR A 1 87 ? 15.754 -7.406 -31.330 1.00 71.50 87 THR A C 1
ATOM 641 O O . THR A 1 87 ? 16.328 -7.512 -32.417 1.00 71.50 87 THR A O 1
ATOM 644 N N . ALA A 1 88 ? 15.943 -8.285 -30.343 1.00 71.31 88 ALA A N 1
ATOM 645 C CA . ALA A 1 88 ? 16.856 -9.423 -30.426 1.00 71.31 88 ALA A CA 1
ATOM 646 C C . ALA A 1 88 ? 16.491 -10.385 -31.573 1.00 71.31 88 ALA A C 1
ATOM 648 O O . ALA A 1 88 ? 17.369 -10.875 -32.281 1.00 71.31 88 ALA A O 1
ATOM 649 N N . GLN A 1 89 ? 15.196 -10.608 -31.814 1.00 67.12 89 GLN A N 1
ATOM 650 C CA . GLN A 1 89 ? 14.702 -11.458 -32.906 1.00 67.12 89 GLN A CA 1
ATOM 651 C C . GLN A 1 89 ? 14.882 -10.855 -34.307 1.00 67.12 89 GLN A C 1
ATOM 653 O O . GLN A 1 89 ? 14.864 -11.590 -35.290 1.00 67.12 89 GLN A O 1
ATOM 658 N N . ARG A 1 90 ? 15.034 -9.531 -34.425 1.00 68.12 90 ARG A N 1
ATOM 659 C CA . ARG A 1 90 ? 15.257 -8.836 -35.707 1.00 68.12 90 ARG A CA 1
ATOM 660 C C . ARG A 1 90 ? 16.732 -8.688 -36.075 1.00 68.12 90 ARG A C 1
ATOM 662 O O . ARG A 1 90 ? 17.029 -8.352 -37.216 1.00 68.12 90 ARG A O 1
ATOM 669 N N . ALA A 1 91 ? 17.638 -8.895 -35.123 1.00 63.50 91 ALA A N 1
ATOM 670 C CA . ALA A 1 91 ? 19.079 -8.745 -35.315 1.00 63.50 91 ALA A CA 1
ATOM 671 C C . ALA A 1 91 ? 19.766 -9.982 -35.943 1.00 63.50 91 ALA A C 1
ATOM 673 O O . ALA A 1 91 ? 20.992 -9.986 -36.068 1.00 63.50 91 ALA A O 1
ATOM 674 N N . VAL A 1 92 ? 18.998 -11.012 -36.330 1.00 56.66 92 VAL A N 1
ATOM 675 C CA . VAL A 1 92 ? 19.459 -12.258 -36.982 1.00 56.66 92 VAL A CA 1
ATOM 676 C C . VAL A 1 92 ? 19.117 -12.297 -38.467 1.00 56.66 92 VAL A C 1
ATOM 678 O O . VAL A 1 92 ? 19.934 -12.874 -39.219 1.00 56.66 92 VAL A O 1
#

Foldseek 3Di:
DVVLVVLQCVQPVLPAHEPVSLVVSVVVQVVQVVVLVVVVVVLVPDDPPPPCSVVSVVVSVPRHGDDRDDHQHYVVPSDGVVVVVVVVVVVD

Organism: NCBI:txid29394

pLDDT: mean 92.72, std 7.78, range [56.66, 97.75]

InterPro domains:
  IPR054725 Minor extracellular protease Epr, GA-like domain [PF22775] (1-81)

Secondary structure (DSSP, 8-state):
-HHHHHHHHHHHSSS---HHHHHHHHHHHHHHHHHHHHHHHHHHTSPTT-TTHHHHHHHHHT--PPPPPPP--SS-SSS-HHHHHHHHHH--

Sequence (92 aa):
QREAQQKLADVTGDQLVTPSERQAVEEANKQVAEAKEAAETALANVPDGTPGKEELAGRLANVGPVTPPEVNDRDEDGTADDEELSTAQRAV